Protein AF-A0A9E6AG27-F1 (afdb_monomer_lite)

Sequence (94 aa):
MASPTYLTDLNLPSNQIADVRPLASLRKLLGLNLRSNRLKDVSALASLTNLTDVFLSENQITDVSALASLTKLKLLFLKNNPLACSGTHGVVPL

Structure (mmCIF, N/CA/C/O backbone):
data_AF-A0A9E6AG27-F1
#
_entry.id   AF-A0A9E6AG27-F1
#
loop_
_atom_site.group_PDB
_atom_site.id
_atom_site.type_symbol
_atom_site.label_atom_id
_atom_site.label_alt_id
_atom_site.label_comp_id
_atom_site.label_asym_id
_atom_site.label_entity_id
_atom_site.label_seq_id
_atom_site.pdbx_PDB_ins_code
_atom_site.Cartn_x
_atom_site.Cartn_y
_atom_site.Cartn_z
_atom_site.occupancy
_atom_site.B_iso_or_equiv
_atom_site.auth_seq_id
_atom_site.auth_comp_id
_atom_site.auth_asym_id
_atom_site.auth_atom_id
_atom_site.pdbx_PDB_model_num
ATOM 1 N N . MET A 1 1 ? -13.903 -20.305 12.468 1.00 37.28 1 MET A N 1
ATOM 2 C CA . MET A 1 1 ? -14.357 -19.007 13.012 1.00 37.28 1 MET A CA 1
ATOM 3 C C . MET A 1 1 ? -13.118 -18.143 13.172 1.00 37.28 1 MET A C 1
ATOM 5 O O . MET A 1 1 ? -12.251 -18.524 13.943 1.00 37.28 1 MET A O 1
ATOM 9 N N . ALA A 1 2 ? -12.944 -17.093 12.368 1.00 47.25 2 ALA A N 1
ATOM 10 C CA . ALA A 1 2 ? -11.764 -16.236 12.479 1.00 47.25 2 ALA A CA 1
ATOM 11 C C . ALA A 1 2 ? -11.964 -15.269 13.653 1.00 47.25 2 ALA A C 1
ATOM 13 O O . ALA A 1 2 ? -12.930 -14.506 13.661 1.00 47.25 2 ALA A O 1
ATOM 14 N N . SER A 1 3 ? -11.089 -15.336 14.656 1.00 49.41 3 SER A N 1
ATOM 15 C CA . SER A 1 3 ? -11.010 -14.345 15.732 1.00 49.41 3 SER A CA 1
ATOM 16 C C . SER A 1 3 ? -10.860 -12.945 15.122 1.00 49.41 3 SER A C 1
ATOM 18 O O . SER A 1 3 ? -10.139 -12.813 14.132 1.00 49.41 3 SER A O 1
ATOM 20 N N . PRO A 1 4 ? -11.509 -11.894 15.657 1.00 56.16 4 PRO A N 1
ATOM 21 C CA . PRO A 1 4 ? -11.352 -10.551 15.114 1.00 56.16 4 PRO A CA 1
ATOM 22 C C . PRO A 1 4 ? -9.888 -10.128 15.252 1.00 56.16 4 PRO A C 1
ATOM 24 O O . PRO A 1 4 ? -9.399 -9.895 16.354 1.00 56.16 4 PRO A O 1
ATOM 27 N N . THR A 1 5 ? -9.172 -10.061 14.134 1.00 61.75 5 THR A N 1
ATOM 28 C CA . THR A 1 5 ? -7.769 -9.655 14.115 1.00 61.75 5 THR A CA 1
ATOM 29 C C . THR A 1 5 ? -7.692 -8.167 14.469 1.00 61.75 5 THR A C 1
ATOM 31 O O . THR A 1 5 ? -8.163 -7.314 13.719 1.00 61.75 5 THR A O 1
ATOM 34 N N . TYR A 1 6 ? -7.123 -7.842 15.633 1.00 83.94 6 TYR A N 1
ATOM 35 C CA . TYR A 1 6 ? -6.940 -6.468 16.133 1.00 83.94 6 TYR A CA 1
ATOM 36 C C . TYR A 1 6 ? -5.713 -5.771 15.533 1.00 83.94 6 TYR A C 1
ATOM 38 O O . TYR A 1 6 ? -5.146 -4.877 16.150 1.00 83.94 6 TYR A O 1
ATOM 46 N N . LEU A 1 7 ? -5.267 -6.196 14.352 1.00 92.75 7 LEU A N 1
ATOM 47 C CA . LEU A 1 7 ? -4.058 -5.650 13.758 1.00 92.75 7 LEU A CA 1
ATOM 48 C C . LEU A 1 7 ? -4.302 -4.200 13.326 1.00 92.75 7 LEU A C 1
ATOM 50 O O . LEU A 1 7 ? -5.186 -3.941 12.508 1.00 92.75 7 LEU A O 1
ATOM 54 N N . THR A 1 8 ? -3.525 -3.279 13.893 1.00 96.19 8 THR A N 1
ATOM 55 C CA . THR A 1 8 ? -3.551 -1.846 13.569 1.00 96.19 8 THR A CA 1
ATOM 56 C C . THR A 1 8 ? -2.435 -1.456 12.613 1.00 96.19 8 THR A C 1
ATOM 58 O O . THR A 1 8 ? -2.611 -0.542 11.820 1.00 96.19 8 THR A O 1
ATOM 61 N N . ASP A 1 9 ? -1.320 -2.180 12.619 1.00 97.44 9 ASP A N 1
ATOM 62 C CA . ASP A 1 9 ? -0.146 -1.851 11.821 1.00 97.44 9 ASP A CA 1
ATOM 63 C C . ASP A 1 9 ? 0.403 -3.117 11.170 1.00 97.44 9 ASP A C 1
ATOM 65 O O . ASP A 1 9 ? 0.600 -4.139 11.832 1.00 97.44 9 ASP A O 1
ATOM 69 N N . LEU A 1 10 ? 0.642 -3.058 9.861 1.00 97.75 10 LEU A N 1
ATOM 70 C CA . LEU A 1 10 ? 1.191 -4.171 9.093 1.00 97.75 10 LEU A CA 1
ATOM 71 C C . LEU A 1 10 ? 2.396 -3.708 8.274 1.00 97.75 10 LEU A C 1
ATOM 73 O O . LEU A 1 10 ? 2.273 -2.883 7.369 1.00 97.75 10 LEU A O 1
ATOM 77 N N . ASN A 1 11 ? 3.565 -4.268 8.587 1.00 98.38 11 ASN A N 1
ATOM 78 C CA . ASN A 1 11 ? 4.837 -3.923 7.960 1.00 98.38 11 ASN A CA 1
ATOM 79 C C . ASN A 1 11 ? 5.371 -5.111 7.147 1.00 98.38 11 ASN A C 1
ATOM 81 O O . ASN A 1 11 ? 5.854 -6.085 7.721 1.00 98.38 11 ASN A O 1
ATOM 85 N N . LEU A 1 12 ? 5.275 -5.034 5.817 1.00 98.12 12 LEU A N 1
ATOM 86 C CA . LEU A 1 12 ? 5.697 -6.076 4.871 1.00 98.12 12 LEU A CA 1
ATOM 87 C C . LEU A 1 12 ? 6.615 -5.547 3.738 1.00 98.12 12 LEU A C 1
ATOM 89 O O . LEU A 1 12 ? 6.427 -5.921 2.572 1.00 98.12 12 LEU A O 1
ATOM 93 N N . PRO A 1 13 ? 7.611 -4.682 4.015 1.00 98.31 13 PRO A N 1
ATOM 94 C CA . PRO A 1 13 ? 8.454 -4.118 2.971 1.00 98.31 13 PRO A CA 1
ATOM 95 C C . PRO A 1 13 ? 9.410 -5.165 2.388 1.00 98.31 13 PRO A C 1
ATOM 97 O O . PRO A 1 13 ? 9.776 -6.123 3.069 1.00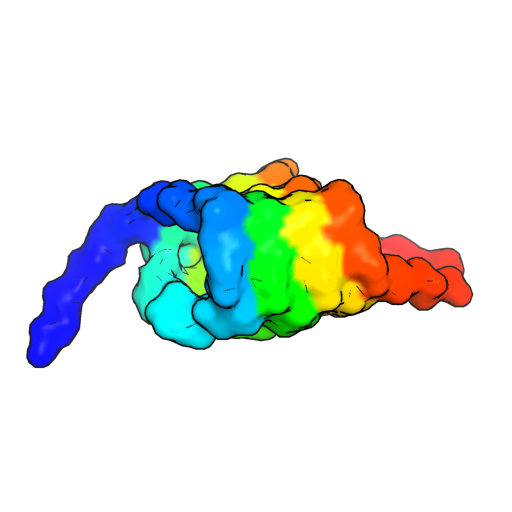 98.31 13 PRO A O 1
ATOM 100 N N . SER A 1 14 ? 9.860 -4.945 1.153 1.00 98.44 14 SER A N 1
ATOM 101 C CA . SER A 1 14 ? 10.918 -5.739 0.507 1.00 98.44 14 SER A CA 1
ATOM 102 C C . SER A 1 14 ? 10.588 -7.231 0.382 1.00 98.44 14 SER A C 1
ATOM 104 O O . SER A 1 14 ? 11.437 -8.091 0.613 1.00 98.44 14 SER A O 1
ATOM 106 N N . ASN A 1 15 ? 9.346 -7.539 0.006 1.00 98.50 15 ASN A N 1
ATOM 107 C CA . ASN A 1 15 ? 8.889 -8.897 -0.280 1.00 98.50 15 ASN A CA 1
ATOM 108 C C . ASN A 1 15 ? 8.567 -9.059 -1.777 1.00 98.50 15 ASN A C 1
ATOM 110 O O . ASN A 1 15 ? 8.862 -8.208 -2.615 1.00 98.50 15 ASN A O 1
ATOM 114 N N . GLN A 1 16 ? 7.973 -10.196 -2.140 1.00 98.25 16 GLN A N 1
ATOM 115 C CA . GLN A 1 16 ? 7.507 -10.475 -3.503 1.00 98.25 16 GLN A CA 1
ATOM 116 C C . GLN A 1 16 ? 5.975 -10.447 -3.595 1.00 98.25 16 GLN A C 1
ATOM 118 O O . GLN A 1 16 ? 5.393 -11.154 -4.417 1.00 98.25 16 GLN A O 1
ATOM 123 N N . ILE A 1 17 ? 5.314 -9.662 -2.736 1.00 98.56 17 ILE A N 1
ATOM 124 C CA . ILE A 1 17 ? 3.851 -9.611 -2.671 1.00 98.56 17 ILE A CA 1
ATOM 125 C C . ILE A 1 17 ? 3.329 -8.960 -3.950 1.00 98.56 17 ILE A C 1
ATOM 127 O O . ILE A 1 17 ? 3.696 -7.836 -4.288 1.00 98.56 17 ILE A O 1
ATOM 131 N N . ALA A 1 18 ? 2.466 -9.684 -4.655 1.00 98.00 18 ALA A N 1
ATOM 132 C CA . ALA A 1 18 ? 1.758 -9.197 -5.836 1.00 98.00 18 ALA A CA 1
ATOM 133 C C . ALA A 1 18 ? 0.236 -9.130 -5.621 1.00 98.00 18 ALA A C 1
ATOM 135 O O . ALA A 1 18 ? -0.458 -8.496 -6.408 1.00 98.00 18 ALA A O 1
ATOM 136 N N . ASP A 1 19 ? -0.273 -9.762 -4.556 1.00 98.12 19 ASP A N 1
ATOM 137 C CA . ASP A 1 19 ? -1.698 -9.858 -4.243 1.00 98.12 19 ASP A CA 1
ATOM 138 C C . ASP A 1 19 ? -1.957 -9.484 -2.779 1.00 98.12 19 ASP A C 1
ATOM 140 O O . ASP A 1 19 ? -1.411 -10.096 -1.859 1.00 98.12 19 ASP A O 1
ATOM 144 N N . VAL A 1 20 ? -2.806 -8.477 -2.579 1.00 98.06 20 VAL A N 1
ATOM 145 C CA . VAL A 1 20 ? -3.211 -7.958 -1.263 1.00 98.06 20 VAL A CA 1
ATOM 146 C C . VAL A 1 20 ? -4.684 -8.218 -0.945 1.00 98.06 20 VAL A C 1
ATOM 148 O O . VAL A 1 20 ? -5.168 -7.769 0.093 1.00 98.06 20 VAL A O 1
ATOM 151 N N . ARG A 1 21 ? -5.403 -9.001 -1.765 1.00 97.50 21 ARG A N 1
ATOM 152 C CA . ARG A 1 21 ? -6.791 -9.419 -1.481 1.00 97.50 21 ARG A CA 1
ATOM 153 C C . ARG A 1 21 ? -6.981 -10.028 -0.086 1.00 97.50 21 ARG A C 1
ATOM 155 O O . ARG A 1 21 ? -7.982 -9.692 0.549 1.00 97.50 21 ARG A O 1
ATOM 162 N N . PRO A 1 22 ? -6.047 -10.838 0.458 1.00 96.00 22 PRO A N 1
ATOM 163 C CA . PRO A 1 22 ? -6.186 -11.358 1.820 1.00 96.00 22 PRO A CA 1
ATOM 164 C C . PRO A 1 22 ? -6.269 -10.271 2.907 1.00 96.00 22 PRO A C 1
ATOM 166 O O . PRO A 1 22 ? -6.839 -10.513 3.973 1.00 96.00 22 PRO A O 1
ATOM 169 N N . LEU A 1 23 ? -5.747 -9.064 2.646 1.00 95.56 23 LEU A N 1
ATOM 170 C CA . LEU A 1 23 ? -5.741 -7.961 3.610 1.00 95.56 23 LEU A CA 1
ATOM 171 C C . LEU A 1 23 ? -7.108 -7.280 3.754 1.00 95.56 23 LEU A C 1
ATOM 173 O O . LEU A 1 23 ? -7.326 -6.606 4.755 1.00 95.56 23 LEU A O 1
ATOM 177 N N . ALA A 1 24 ? -8.052 -7.481 2.826 1.00 94.44 24 ALA A N 1
ATOM 178 C CA . ALA A 1 24 ? -9.341 -6.774 2.795 1.00 94.44 24 ALA A CA 1
ATOM 179 C C . ALA A 1 24 ? -10.201 -6.960 4.067 1.00 94.44 24 ALA A C 1
ATOM 181 O O . ALA A 1 24 ? -11.082 -6.148 4.369 1.00 94.44 24 ALA A O 1
ATOM 182 N N . SER A 1 25 ? -9.944 -8.023 4.838 1.00 94.06 25 SER A N 1
ATOM 183 C CA . SER A 1 25 ? -10.622 -8.292 6.113 1.00 94.06 25 SER A CA 1
ATOM 184 C C . SER A 1 25 ? -10.049 -7.507 7.304 1.00 94.06 25 SER A C 1
ATOM 186 O O . SER A 1 25 ? -10.726 -7.366 8.324 1.00 94.06 25 SER A O 1
ATOM 188 N N . LEU A 1 26 ? -8.848 -6.930 7.182 1.00 94.88 26 LEU A N 1
ATOM 189 C CA . LEU A 1 26 ? -8.121 -6.244 8.256 1.00 94.88 26 LEU A CA 1
ATOM 190 C C . LEU A 1 26 ? -8.580 -4.787 8.434 1.00 94.88 26 LEU A C 1
ATOM 192 O O . LEU A 1 26 ? -7.784 -3.853 8.471 1.00 94.88 26 LEU A O 1
ATOM 196 N N . ARG A 1 27 ? -9.892 -4.574 8.572 1.00 93.25 27 ARG A N 1
ATOM 197 C CA . ARG A 1 27 ? -10.540 -3.243 8.573 1.00 93.25 27 ARG A CA 1
ATOM 198 C C . ARG A 1 27 ? -10.135 -2.312 9.725 1.00 93.25 27 ARG A C 1
ATOM 200 O O . ARG A 1 27 ? -10.579 -1.166 9.766 1.00 93.25 27 ARG A O 1
ATOM 207 N N . LYS A 1 28 ? -9.342 -2.805 10.678 1.00 95.38 28 LYS A N 1
ATOM 208 C CA . LYS A 1 28 ? -8.795 -2.033 11.802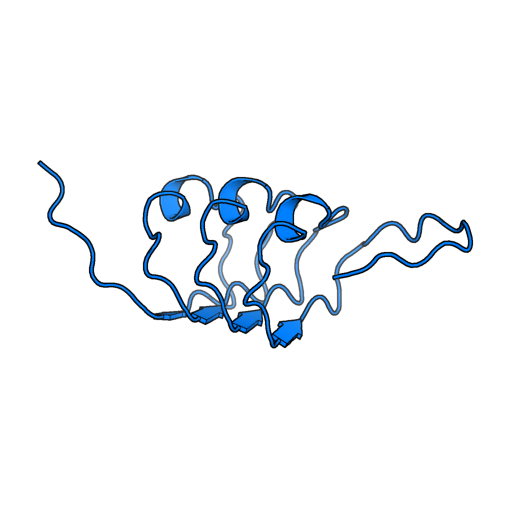 1.00 95.38 28 LYS A CA 1
ATOM 209 C C . LYS A 1 28 ? -7.388 -1.485 11.538 1.00 95.38 28 LYS A C 1
ATOM 211 O O . LYS A 1 28 ? -6.880 -0.776 12.400 1.00 95.38 28 LYS A O 1
ATOM 216 N N . LEU A 1 29 ? -6.787 -1.782 10.381 1.00 97.31 29 LEU A N 1
ATOM 217 C CA . LEU A 1 29 ? -5.486 -1.232 10.014 1.00 97.31 29 LEU A CA 1
ATOM 218 C C . LEU A 1 29 ? -5.539 0.297 9.923 1.00 97.31 29 LEU A C 1
ATOM 220 O O . LEU A 1 29 ? -6.435 0.870 9.303 1.00 97.31 29 LEU A O 1
ATOM 224 N N . LEU A 1 30 ? -4.540 0.908 10.545 1.00 98.12 30 LEU A N 1
ATOM 225 C CA . LEU A 1 30 ? -4.199 2.323 10.539 1.00 98.12 30 LEU A CA 1
ATOM 226 C C . LEU A 1 30 ? -2.937 2.532 9.689 1.00 98.12 30 LEU A C 1
ATOM 228 O O . LEU A 1 30 ? -2.927 3.389 8.809 1.00 98.12 30 LEU A O 1
ATOM 232 N N . GLY A 1 31 ? -1.915 1.692 9.883 1.00 98.38 31 GLY A N 1
ATOM 233 C CA . GLY A 1 31 ? -0.662 1.726 9.132 1.00 98.38 31 GLY A CA 1
ATOM 234 C C . GLY A 1 31 ? -0.470 0.507 8.226 1.00 98.38 31 GLY A C 1
ATOM 235 O O . GLY A 1 31 ? -0.618 -0.640 8.659 1.00 98.38 31 GLY A O 1
ATOM 236 N N . LEU A 1 32 ? -0.085 0.738 6.969 1.00 98.69 32 LEU A N 1
ATOM 237 C CA . LEU A 1 32 ? 0.255 -0.322 6.018 1.00 98.69 32 LEU A CA 1
ATOM 238 C C . LEU A 1 32 ? 1.518 0.024 5.226 1.00 98.69 32 LEU A C 1
ATOM 240 O O . LEU A 1 32 ? 1.537 0.955 4.420 1.00 98.69 32 LEU A O 1
ATOM 244 N N . ASN A 1 33 ? 2.567 -0.778 5.407 1.00 9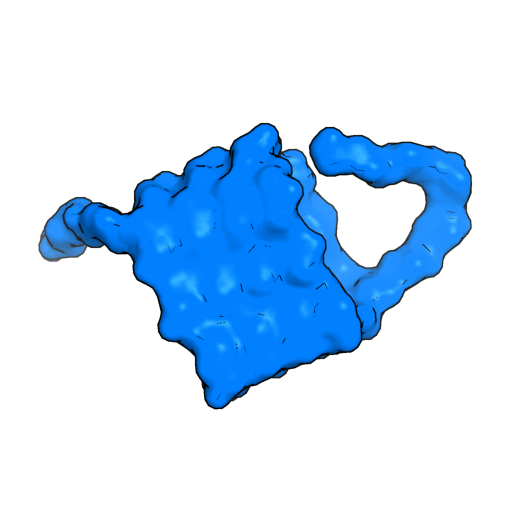8.75 33 ASN A N 1
ATOM 245 C CA . ASN A 1 33 ? 3.795 -0.666 4.631 1.00 98.75 33 ASN A CA 1
ATOM 246 C C . ASN A 1 33 ? 3.979 -1.872 3.708 1.00 98.75 33 ASN A C 1
ATOM 248 O O . ASN A 1 33 ? 4.245 -2.988 4.154 1.00 98.75 33 ASN A O 1
ATOM 252 N N . LEU A 1 34 ? 3.870 -1.610 2.409 1.00 98.81 34 LEU A N 1
ATOM 253 C CA . LEU A 1 34 ? 4.052 -2.549 1.305 1.00 98.81 34 LEU A CA 1
ATOM 254 C C . LEU A 1 34 ? 5.133 -2.051 0.330 1.00 98.81 34 LEU A C 1
ATOM 256 O O . LEU A 1 34 ? 5.148 -2.436 -0.842 1.00 98.81 34 LEU A O 1
ATOM 260 N N . ARG A 1 35 ? 6.052 -1.198 0.797 1.00 98.75 35 ARG A N 1
ATOM 261 C CA . ARG A 1 35 ? 7.167 -0.683 -0.006 1.00 98.75 35 ARG A CA 1
ATOM 262 C C . ARG A 1 35 ? 8.011 -1.820 -0.601 1.00 98.75 35 ARG A C 1
ATOM 264 O O . ARG A 1 35 ? 8.225 -2.833 0.060 1.00 98.75 35 ARG A O 1
ATOM 271 N N . SER A 1 36 ? 8.542 -1.624 -1.807 1.00 98.69 36 SER A N 1
ATOM 272 C CA . SER A 1 36 ? 9.461 -2.563 -2.471 1.00 98.69 36 SER A CA 1
ATOM 273 C C . SER A 1 36 ? 8.838 -3.958 -2.620 1.00 98.69 36 SER A C 1
ATOM 275 O O . SER A 1 36 ? 9.378 -4.953 -2.145 1.00 98.69 36 SER A O 1
ATOM 277 N N . ASN A 1 37 ? 7.663 -4.020 -3.247 1.00 98.81 37 ASN A N 1
ATOM 278 C CA . ASN A 1 37 ? 6.945 -5.257 -3.568 1.00 98.81 37 ASN A CA 1
ATOM 279 C C . ASN A 1 37 ? 6.677 -5.333 -5.087 1.00 98.81 37 ASN A C 1
ATOM 281 O O . ASN A 1 37 ? 7.360 -4.697 -5.892 1.00 98.81 37 ASN A O 1
ATOM 285 N N . ARG A 1 38 ? 5.727 -6.170 -5.520 1.00 98.56 38 ARG A N 1
ATOM 286 C CA . ARG A 1 38 ? 5.378 -6.383 -6.936 1.00 98.56 38 ARG A CA 1
ATOM 287 C C . ARG A 1 38 ? 3.913 -6.055 -7.223 1.00 98.56 38 ARG A C 1
ATOM 289 O O . ARG A 1 38 ? 3.310 -6.649 -8.117 1.00 98.56 38 ARG A O 1
ATOM 296 N N . LEU A 1 39 ? 3.331 -5.140 -6.451 1.00 98.50 39 LEU A N 1
ATOM 297 C CA . LEU A 1 39 ? 1.925 -4.773 -6.577 1.00 98.50 39 LEU A CA 1
ATOM 298 C C . LEU A 1 39 ? 1.683 -4.034 -7.886 1.00 98.50 39 LEU A C 1
ATOM 300 O O . LEU A 1 39 ? 2.434 -3.129 -8.236 1.00 98.50 39 LEU A O 1
ATOM 304 N N . LYS A 1 40 ? 0.610 -4.416 -8.574 1.00 97.44 40 LYS A N 1
ATOM 305 C CA . LYS A 1 40 ? 0.077 -3.708 -9.747 1.00 97.44 40 LYS A CA 1
ATOM 306 C C . LYS A 1 40 ? -1.310 -3.146 -9.472 1.00 97.44 40 LYS A C 1
ATOM 308 O O . LYS A 1 40 ? -1.628 -2.052 -9.918 1.00 97.44 40 LYS A O 1
ATOM 313 N N . ASP A 1 41 ? -2.095 -3.902 -8.712 1.00 96.75 41 ASP A N 1
ATOM 314 C CA . ASP A 1 41 ? -3.451 -3.573 -8.309 1.00 96.75 41 ASP A CA 1
ATOM 315 C C . ASP A 1 41 ? -3.517 -3.403 -6.785 1.00 96.75 41 ASP A C 1
ATOM 317 O O . ASP A 1 41 ? -3.016 -4.238 -6.026 1.00 96.75 41 ASP A O 1
ATOM 321 N N . VAL A 1 42 ? -4.132 -2.305 -6.351 1.00 97.69 42 VAL A N 1
ATOM 322 C CA . VAL A 1 42 ? -4.371 -1.960 -4.942 1.00 97.69 42 VAL A CA 1
ATOM 323 C C . VAL A 1 42 ? -5.862 -1.853 -4.614 1.00 97.69 42 VAL A C 1
ATOM 325 O O . VAL A 1 42 ? -6.224 -1.389 -3.535 1.00 97.69 42 VAL A O 1
ATOM 328 N N . SER A 1 43 ? -6.741 -2.318 -5.506 1.00 97.00 43 SER A N 1
ATOM 329 C CA . SER A 1 43 ? -8.199 -2.261 -5.361 1.00 97.00 43 SER A CA 1
ATOM 330 C C . SER A 1 43 ? -8.712 -2.904 -4.076 1.00 97.00 43 SER A C 1
ATOM 332 O O . SER A 1 43 ? -9.624 -2.383 -3.434 1.00 97.00 43 SER A O 1
ATOM 334 N N . ALA A 1 44 ? -8.068 -3.981 -3.626 1.00 96.81 44 ALA A N 1
ATOM 335 C CA . ALA A 1 44 ? -8.417 -4.645 -2.374 1.00 96.81 44 ALA A CA 1
ATOM 336 C C . ALA A 1 44 ? -8.184 -3.778 -1.121 1.00 96.81 44 ALA A C 1
ATOM 338 O O . ALA A 1 44 ? -8.720 -4.095 -0.058 1.00 96.81 44 ALA A O 1
ATOM 339 N N . LEU A 1 45 ? -7.408 -2.692 -1.220 1.00 97.94 45 LEU A N 1
ATOM 340 C CA . LEU A 1 45 ? -7.180 -1.770 -0.107 1.00 97.94 45 LEU A CA 1
ATOM 341 C C . LEU A 1 45 ? -8.355 -0.801 0.104 1.00 97.94 45 LEU A C 1
ATOM 343 O O . LEU A 1 45 ? -8.467 -0.233 1.187 1.00 97.94 45 LEU A O 1
ATOM 347 N N . ALA A 1 46 ? -9.270 -0.658 -0.864 1.00 96.88 46 ALA A N 1
ATOM 348 C CA . ALA A 1 46 ? -10.389 0.292 -0.812 1.00 96.88 46 ALA A CA 1
ATOM 349 C C . ALA A 1 46 ? -11.334 0.089 0.390 1.00 96.88 46 ALA A C 1
ATOM 351 O O . ALA A 1 46 ? -12.008 1.026 0.824 1.00 96.88 46 ALA A O 1
ATOM 352 N N . SER A 1 47 ? -11.393 -1.130 0.945 1.00 96.12 47 SER A N 1
ATOM 353 C CA . SER A 1 47 ? -12.206 -1.452 2.126 1.00 96.12 47 SER A CA 1
ATOM 354 C C . SER A 1 47 ? -11.524 -1.138 3.461 1.00 96.12 47 SER A C 1
ATOM 356 O O . SER A 1 47 ? -12.153 -1.280 4.512 1.00 96.12 47 SER A O 1
ATOM 358 N N . LEU A 1 48 ? -10.249 -0.740 3.454 1.00 97.19 48 LEU A N 1
ATOM 359 C CA . LEU A 1 48 ? -9.456 -0.439 4.649 1.00 97.19 48 LEU A CA 1
ATOM 360 C C . LEU A 1 48 ? -9.581 1.041 5.031 1.00 97.19 48 LEU A C 1
ATOM 362 O O . LEU A 1 48 ? -8.597 1.751 5.206 1.00 97.19 48 LEU A O 1
ATOM 366 N N . THR A 1 49 ? -10.817 1.510 5.193 1.00 97.19 49 THR A N 1
ATOM 367 C CA . THR A 1 49 ? -11.176 2.931 5.369 1.00 97.19 49 THR A CA 1
ATOM 368 C C . THR A 1 49 ? -10.650 3.583 6.657 1.00 97.19 49 THR A C 1
ATOM 370 O O . THR A 1 49 ? -10.915 4.757 6.904 1.00 97.19 49 THR A O 1
ATOM 373 N N . ASN A 1 50 ? -9.954 2.830 7.514 1.00 97.50 50 ASN A N 1
ATOM 374 C CA . ASN A 1 50 ? -9.286 3.348 8.708 1.00 97.50 50 ASN A CA 1
ATOM 375 C C . ASN A 1 50 ? -7.801 3.672 8.495 1.00 97.50 50 ASN A C 1
ATOM 377 O O . ASN A 1 50 ? -7.204 4.248 9.401 1.00 97.50 50 ASN A O 1
ATOM 381 N N . LEU A 1 51 ? -7.232 3.353 7.326 1.00 98.38 51 LEU A N 1
ATOM 382 C CA . LEU A 1 51 ? -5.835 3.646 7.022 1.00 98.38 51 LEU A CA 1
ATOM 383 C C . LEU A 1 51 ? -5.554 5.149 7.105 1.00 98.38 51 LEU A C 1
ATOM 385 O O . LEU A 1 51 ? -6.242 5.966 6.491 1.00 98.38 51 LEU A O 1
ATOM 389 N N . THR A 1 52 ? -4.512 5.486 7.853 1.00 98.56 52 THR A N 1
ATOM 390 C CA . THR A 1 52 ? -3.950 6.830 7.976 1.00 98.56 52 THR A CA 1
ATOM 391 C C . THR A 1 52 ? -2.622 6.940 7.240 1.00 98.56 52 THR A C 1
ATOM 393 O O . THR A 1 52 ? -2.332 7.998 6.682 1.00 98.56 52 THR A O 1
ATOM 396 N N . ASP A 1 53 ? -1.851 5.851 7.173 1.00 98.56 53 ASP A N 1
ATOM 397 C CA . ASP A 1 53 ? -0.488 5.856 6.645 1.00 98.56 53 ASP A CA 1
ATOM 398 C C . ASP A 1 53 ? -0.262 4.661 5.714 1.00 98.56 53 ASP A C 1
ATOM 400 O O . ASP A 1 53 ? -0.327 3.500 6.131 1.00 98.56 53 ASP A O 1
ATOM 404 N N . VAL A 1 54 ? 0.006 4.942 4.435 1.00 98.56 54 VAL A N 1
ATOM 405 C CA . VAL A 1 54 ? 0.190 3.915 3.402 1.00 98.56 54 VAL A CA 1
ATOM 406 C C . VAL A 1 54 ? 1.486 4.145 2.628 1.00 98.56 54 VAL A C 1
ATOM 408 O O . VAL A 1 54 ? 1.677 5.163 1.957 1.00 98.56 54 VAL A O 1
ATOM 411 N N . PHE A 1 55 ? 2.372 3.151 2.675 1.00 98.75 55 PHE A N 1
ATOM 412 C CA . PHE A 1 55 ? 3.641 3.149 1.950 1.00 98.75 55 PHE A CA 1
ATOM 413 C C . PHE A 1 55 ? 3.602 2.103 0.834 1.00 98.75 55 PHE A C 1
ATOM 415 O O . PHE A 1 55 ? 3.654 0.902 1.092 1.00 98.75 55 PHE A O 1
ATOM 422 N N . LEU A 1 56 ? 3.527 2.570 -0.412 1.00 98.56 56 LEU A N 1
ATOM 423 C CA . LEU A 1 56 ? 3.431 1.760 -1.633 1.00 98.56 56 LEU A CA 1
ATOM 424 C C . LEU A 1 56 ? 4.580 2.039 -2.615 1.00 98.56 56 LEU A C 1
ATOM 426 O O . LEU A 1 56 ? 4.547 1.576 -3.756 1.00 98.56 56 LEU A O 1
ATOM 430 N N . SER A 1 57 ? 5.606 2.782 -2.195 1.00 98.62 57 SER A N 1
ATOM 431 C CA . SER A 1 57 ? 6.775 3.086 -3.024 1.00 98.62 57 SER A CA 1
ATOM 432 C C . SER A 1 57 ? 7.450 1.824 -3.566 1.00 98.62 57 SER A C 1
ATOM 434 O O . SER A 1 57 ? 7.439 0.790 -2.904 1.00 98.62 57 SER A O 1
ATOM 436 N N . GLU A 1 58 ? 8.102 1.927 -4.725 1.00 98.56 58 GLU A N 1
ATOM 437 C CA . GLU A 1 58 ? 8.840 0.821 -5.359 1.00 98.56 58 GLU A CA 1
ATOM 438 C C . GLU A 1 58 ? 7.943 -0.403 -5.627 1.00 98.56 58 GLU A C 1
ATOM 440 O O . GLU A 1 58 ? 8.227 -1.522 -5.207 1.00 98.56 58 GLU A O 1
ATOM 445 N N . ASN A 1 59 ? 6.829 -0.171 -6.317 1.00 98.75 59 ASN A N 1
ATOM 446 C CA . ASN A 1 59 ? 5.933 -1.210 -6.820 1.00 98.75 59 ASN A CA 1
ATOM 447 C C . ASN A 1 59 ? 5.724 -1.015 -8.339 1.00 98.75 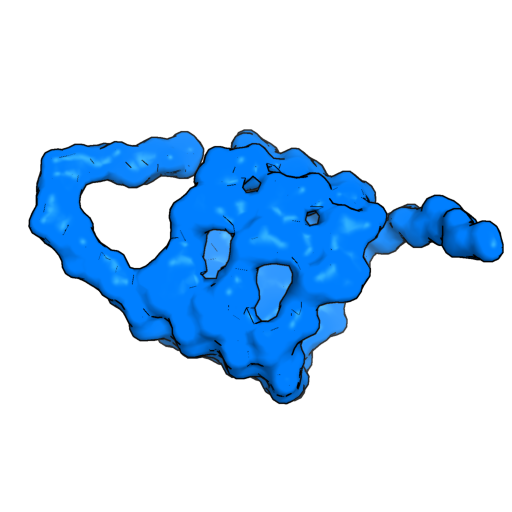59 ASN A C 1
ATOM 449 O O . ASN A 1 59 ? 6.479 -0.308 -9.007 1.00 98.75 59 ASN A O 1
ATOM 453 N N . GLN A 1 60 ? 4.733 -1.690 -8.916 1.00 98.19 60 GLN A N 1
ATOM 454 C CA . GLN A 1 60 ? 4.378 -1.644 -10.339 1.00 98.19 60 GLN A CA 1
ATOM 455 C C . GLN A 1 60 ? 2.948 -1.106 -10.533 1.00 98.19 60 GLN A C 1
ATOM 457 O O . GLN A 1 60 ? 2.256 -1.499 -11.471 1.00 98.19 60 GLN A O 1
ATOM 462 N N . ILE A 1 61 ? 2.493 -0.239 -9.625 1.00 97.50 61 ILE A N 1
ATOM 463 C CA . ILE A 1 61 ? 1.130 0.297 -9.601 1.00 97.50 61 ILE A CA 1
ATOM 464 C C . ILE A 1 61 ? 0.976 1.343 -10.704 1.00 97.50 61 ILE A C 1
ATOM 466 O O . ILE A 1 61 ? 1.782 2.267 -10.809 1.00 97.50 61 ILE A O 1
ATOM 470 N N . THR A 1 62 ? -0.072 1.208 -11.511 1.00 95.50 62 THR A N 1
ATOM 471 C CA . THR A 1 62 ? -0.377 2.142 -12.608 1.00 95.50 62 THR A CA 1
ATOM 472 C C . THR A 1 62 ? -1.584 3.027 -12.316 1.00 95.50 62 THR A C 1
ATOM 474 O O . THR A 1 62 ? -1.687 4.107 -12.892 1.00 95.50 62 THR A O 1
ATOM 477 N N . ASP A 1 63 ? -2.468 2.584 -11.417 1.00 94.44 63 ASP A N 1
ATOM 478 C CA . ASP A 1 63 ? -3.684 3.280 -11.001 1.00 94.44 63 ASP A CA 1
ATOM 479 C C . ASP A 1 63 ? -3.885 3.145 -9.481 1.00 94.44 63 ASP A C 1
ATOM 481 O O . ASP A 1 63 ? -3.688 2.078 -8.899 1.00 94.44 63 ASP A O 1
ATOM 485 N N . VAL A 1 64 ? -4.271 4.248 -8.844 1.00 95.69 64 VAL A N 1
ATOM 486 C CA . VAL A 1 64 ? -4.563 4.354 -7.406 1.00 95.69 64 VAL A CA 1
ATOM 487 C C . VAL A 1 64 ? -5.965 4.902 -7.136 1.00 95.69 64 VAL A C 1
ATOM 489 O O . VAL A 1 64 ? -6.277 5.238 -5.997 1.00 95.69 64 VAL A O 1
ATOM 492 N N . SER A 1 65 ? -6.828 4.968 -8.152 1.00 94.62 65 SER A N 1
ATOM 493 C CA . SER A 1 65 ? -8.223 5.419 -8.053 1.00 94.62 65 SER A CA 1
ATOM 494 C C . SER A 1 65 ? -8.998 4.712 -6.937 1.00 94.62 65 SER A C 1
ATOM 496 O O . SER A 1 65 ? -9.782 5.334 -6.224 1.00 94.62 65 SER A O 1
ATOM 498 N N . ALA A 1 66 ? -8.707 3.432 -6.698 1.00 94.75 66 ALA A N 1
ATOM 499 C CA . ALA A 1 66 ? -9.303 2.662 -5.612 1.00 94.75 66 ALA A CA 1
ATOM 500 C C . ALA A 1 66 ? -8.968 3.178 -4.198 1.00 94.75 66 ALA A C 1
ATOM 502 O O . ALA A 1 66 ? -9.659 2.824 -3.245 1.00 94.75 66 ALA A O 1
ATOM 503 N N . LEU A 1 67 ? -7.928 4.003 -4.040 1.00 96.19 67 LEU A N 1
ATOM 504 C CA . LEU A 1 67 ? -7.569 4.612 -2.758 1.00 96.19 67 LEU A CA 1
ATOM 505 C C . LEU A 1 67 ? -8.385 5.881 -2.455 1.00 96.19 67 LEU A C 1
ATOM 507 O O . LEU A 1 67 ? -8.319 6.374 -1.334 1.00 96.19 67 LEU A O 1
ATOM 511 N N . ALA A 1 68 ? -9.190 6.385 -3.400 1.00 94.62 68 ALA A N 1
ATOM 512 C CA . ALA A 1 68 ? -10.007 7.589 -3.212 1.00 94.62 68 ALA A CA 1
ATOM 513 C C . ALA A 1 68 ? -11.067 7.449 -2.099 1.00 94.62 68 ALA A C 1
ATOM 515 O O . ALA A 1 68 ? -11.535 8.442 -1.553 1.00 94.62 68 ALA A O 1
ATOM 516 N N . SER A 1 69 ? -11.446 6.223 -1.720 1.00 93.88 69 SER A N 1
ATOM 517 C CA . SER A 1 69 ? -12.354 5.977 -0.589 1.00 93.88 69 SER A CA 1
ATOM 518 C C . SER A 1 69 ? -11.679 6.095 0.785 1.00 93.88 69 SER A C 1
ATOM 520 O O . SER A 1 69 ? -12.369 6.063 1.810 1.00 93.88 69 SER A O 1
ATOM 522 N N . LEU A 1 70 ? -10.347 6.208 0.845 1.00 97.19 70 LEU A N 1
ATOM 523 C CA . LEU A 1 70 ? -9.572 6.245 2.087 1.00 97.19 70 LEU A CA 1
ATOM 524 C C . LEU A 1 70 ? -9.535 7.663 2.674 1.00 97.19 70 LEU A C 1
ATOM 526 O O . LEU A 1 70 ? -8.482 8.272 2.822 1.00 97.19 70 LEU A O 1
ATOM 530 N N . THR A 1 71 ? -10.697 8.178 3.070 1.00 96.50 71 THR A N 1
ATOM 531 C CA . THR A 1 71 ? -10.882 9.570 3.532 1.00 96.50 71 THR A CA 1
ATOM 532 C C . THR A 1 71 ? -10.124 9.942 4.814 1.00 96.50 71 THR A C 1
ATOM 534 O O . THR A 1 71 ? -10.072 11.112 5.184 1.00 96.50 71 THR A O 1
ATOM 537 N N . LYS A 1 72 ? -9.541 8.963 5.519 1.00 98.12 72 LYS A N 1
ATOM 538 C CA . LYS A 1 72 ? -8.698 9.175 6.709 1.00 98.12 72 LYS A CA 1
ATOM 539 C C . LYS A 1 72 ? -7.199 9.197 6.402 1.00 98.12 72 LYS A C 1
ATOM 541 O O . LYS A 1 72 ? -6.407 9.394 7.327 1.00 98.12 72 LYS A O 1
ATOM 546 N N . LEU A 1 73 ? -6.814 8.988 5.144 1.00 97.50 73 LEU A N 1
ATOM 547 C CA . LEU A 1 73 ? -5.425 8.896 4.727 1.00 97.50 73 LEU A CA 1
ATOM 548 C C . LEU A 1 73 ? -4.729 10.248 4.912 1.00 97.50 73 LEU A C 1
ATOM 550 O O . LEU A 1 73 ? -5.170 11.274 4.401 1.00 97.50 73 LEU A O 1
ATOM 554 N N . LYS A 1 74 ? -3.634 10.241 5.666 1.00 97.88 74 LYS A N 1
ATOM 555 C CA . LYS A 1 74 ? -2.797 11.415 5.935 1.00 97.88 74 LYS A CA 1
ATOM 556 C C . LYS A 1 74 ? -1.507 11.361 5.136 1.00 97.88 74 LYS A C 1
ATOM 558 O O . LYS A 1 74 ? -1.048 12.392 4.655 1.00 97.88 74 LYS A O 1
ATOM 563 N N . LEU A 1 75 ? -0.933 10.166 4.998 1.00 97.81 75 LEU A N 1
ATOM 564 C CA . LEU A 1 75 ? 0.315 9.934 4.283 1.00 97.81 75 LEU A CA 1
ATOM 565 C C . LEU A 1 75 ? 0.137 8.838 3.233 1.00 97.81 75 LEU A C 1
ATOM 567 O O . LEU A 1 75 ? -0.270 7.717 3.542 1.00 97.81 75 LEU A O 1
ATOM 571 N N . LEU A 1 76 ? 0.502 9.161 1.992 1.00 97.62 76 LEU A N 1
ATOM 572 C CA . LEU A 1 76 ? 0.523 8.231 0.869 1.00 97.62 76 LEU A CA 1
ATOM 573 C C . LEU A 1 76 ? 1.848 8.358 0.118 1.00 97.62 76 LEU A C 1
ATOM 575 O O . LEU A 1 76 ? 2.118 9.371 -0.526 1.00 97.62 76 LEU A O 1
ATOM 579 N N . PHE A 1 77 ? 2.673 7.316 0.180 1.00 97.94 77 PHE A N 1
ATOM 580 C CA . PHE A 1 77 ? 3.947 7.268 -0.537 1.00 97.94 77 PHE A CA 1
ATOM 581 C C . PHE A 1 77 ? 3.852 6.333 -1.740 1.00 97.94 77 PHE A C 1
ATOM 583 O O . PHE A 1 77 ? 3.716 5.123 -1.579 1.00 97.94 77 PHE A O 1
ATOM 590 N N . LEU A 1 78 ? 3.966 6.901 -2.942 1.00 96.94 78 LEU A N 1
ATOM 591 C CA . LEU A 1 78 ? 3.832 6.187 -4.220 1.00 96.94 78 LEU A CA 1
ATOM 592 C C . LEU A 1 78 ? 5.079 6.274 -5.110 1.00 96.94 78 LEU A C 1
ATOM 594 O O . LEU A 1 78 ? 5.043 5.852 -6.264 1.00 96.94 78 LEU A O 1
ATOM 598 N N . LYS A 1 79 ? 6.190 6.820 -4.602 1.00 96.81 79 LYS A N 1
ATOM 599 C CA . LYS A 1 79 ? 7.413 7.043 -5.387 1.00 96.81 79 LYS A CA 1
ATOM 600 C C . LYS A 1 79 ? 7.872 5.750 -6.075 1.00 96.81 79 LYS A C 1
ATOM 602 O O . LYS A 1 79 ? 7.796 4.678 -5.484 1.00 96.81 79 LYS A O 1
ATOM 607 N N . ASN A 1 80 ? 8.416 5.855 -7.287 1.00 97.44 80 ASN A N 1
ATOM 608 C CA . ASN A 1 80 ? 8.884 4.705 -8.070 1.00 97.44 80 ASN A CA 1
ATOM 609 C C . ASN A 1 80 ? 7.760 3.687 -8.349 1.00 97.44 80 ASN A C 1
ATOM 611 O O . ASN A 1 80 ? 7.949 2.487 -8.173 1.00 97.44 80 ASN A O 1
ATOM 615 N N . ASN A 1 81 ? 6.597 4.185 -8.768 1.00 97.62 81 ASN A N 1
ATOM 616 C CA . ASN A 1 81 ? 5.550 3.408 -9.423 1.00 97.62 81 ASN A CA 1
ATOM 617 C C . ASN A 1 81 ? 5.327 3.968 -10.836 1.00 97.62 81 ASN A C 1
ATOM 619 O O . ASN A 1 81 ? 5.435 5.185 -11.017 1.00 97.62 81 ASN A O 1
ATOM 623 N N . PRO A 1 82 ? 5.001 3.128 -11.828 1.00 96.50 82 PRO A N 1
ATOM 624 C CA . PRO A 1 82 ? 4.692 3.550 -13.192 1.00 96.50 82 PRO A CA 1
ATOM 625 C C . PRO A 1 82 ? 3.269 4.133 -13.298 1.00 96.50 82 PRO A C 1
ATOM 627 O O . PRO A 1 82 ? 2.482 3.706 -14.142 1.00 96.50 82 PRO A O 1
ATOM 630 N N . LEU A 1 83 ? 2.919 5.087 -12.429 1.00 91.06 83 LEU A N 1
ATOM 631 C CA . LEU A 1 83 ? 1.604 5.727 -12.446 1.00 91.06 83 LEU A CA 1
ATOM 632 C C . LEU A 1 83 ? 1.391 6.411 -13.794 1.00 91.06 83 LEU A C 1
ATOM 634 O O . LEU A 1 83 ? 2.220 7.211 -14.237 1.00 91.06 83 LEU A O 1
ATOM 638 N N . ALA A 1 84 ? 0.275 6.097 -14.445 1.00 79.81 84 ALA A N 1
ATOM 639 C CA . ALA A 1 84 ? -0.088 6.779 -15.670 1.00 79.81 84 ALA A CA 1
ATOM 640 C C . ALA A 1 84 ? -0.477 8.221 -15.319 1.00 79.81 84 ALA A C 1
ATOM 642 O O . ALA A 1 84 ? -1.509 8.463 -14.695 1.00 79.81 84 ALA A O 1
ATOM 643 N N . CYS A 1 85 ? 0.338 9.196 -15.722 1.00 56.41 85 CYS A N 1
ATOM 644 C CA . CYS A 1 85 ? -0.081 10.592 -15.718 1.00 56.41 85 CYS A CA 1
ATOM 645 C C . CYS A 1 85 ? -1.143 10.771 -16.811 1.00 56.41 85 CYS A C 1
ATOM 647 O O . CYS A 1 85 ? -0.809 11.092 -17.952 1.00 56.41 85 CYS A O 1
ATOM 649 N N . SER A 1 86 ? -2.424 10.553 -16.501 1.00 55.78 86 SER A N 1
ATOM 650 C CA . SER A 1 86 ? -3.497 11.000 -17.388 1.00 55.78 86 SER A CA 1
ATOM 651 C C . SER A 1 86 ? -3.574 12.523 -17.293 1.00 55.78 86 SER A C 1
ATOM 653 O O . SER A 1 86 ? -4.194 13.086 -16.391 1.00 55.78 86 SER A O 1
ATOM 655 N N . GLY A 1 87 ? -2.867 13.202 -18.194 1.00 45.94 87 GLY A N 1
ATOM 656 C CA . GLY A 1 87 ? -2.939 14.644 -18.343 1.00 45.94 87 GLY A CA 1
ATOM 657 C C . GLY A 1 87 ? -4.324 15.076 -18.812 1.00 45.94 87 GLY A C 1
ATOM 658 O O . GLY A 1 87 ? -4.575 15.131 -20.007 1.00 45.94 87 GLY A O 1
ATOM 659 N N . THR A 1 88 ? -5.186 15.456 -17.875 1.00 39.81 88 THR A N 1
ATOM 660 C CA . THR A 1 88 ? -6.177 16.517 -18.070 1.00 39.81 88 THR A CA 1
ATOM 661 C C . THR A 1 88 ? -6.254 17.309 -16.777 1.00 39.81 88 THR A C 1
ATOM 663 O O . THR A 1 88 ? -6.512 16.748 -15.716 1.00 39.81 88 THR A O 1
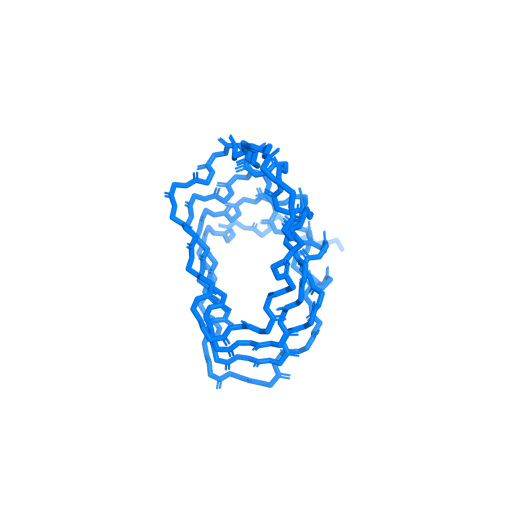ATOM 666 N N . HIS A 1 89 ? -5.986 18.610 -16.867 1.00 45.62 89 HIS A N 1
ATOM 667 C CA . HIS A 1 89 ? -6.204 19.571 -15.794 1.00 45.62 89 HIS A CA 1
ATOM 668 C C . HIS A 1 89 ? -7.598 19.382 -15.195 1.00 45.62 89 HIS A C 1
ATOM 670 O O . HIS A 1 89 ? -8.607 19.604 -15.857 1.00 45.62 89 HIS A O 1
ATOM 676 N N . GLY A 1 90 ? -7.638 18.973 -13.939 1.00 43.31 90 GLY A N 1
ATOM 677 C CA . GLY A 1 90 ? -8.870 18.728 -13.218 1.00 43.31 90 GLY A CA 1
ATOM 678 C C . GLY A 1 90 ? -8.496 17.953 -11.983 1.00 43.31 90 GLY A C 1
ATOM 679 O O . GLY A 1 90 ? -8.399 16.738 -12.046 1.00 43.31 90 GLY A O 1
ATOM 680 N N . VAL A 1 91 ? -8.151 18.703 -10.933 1.00 40.41 91 VAL A N 1
ATOM 681 C CA . VAL A 1 91 ? -8.086 18.29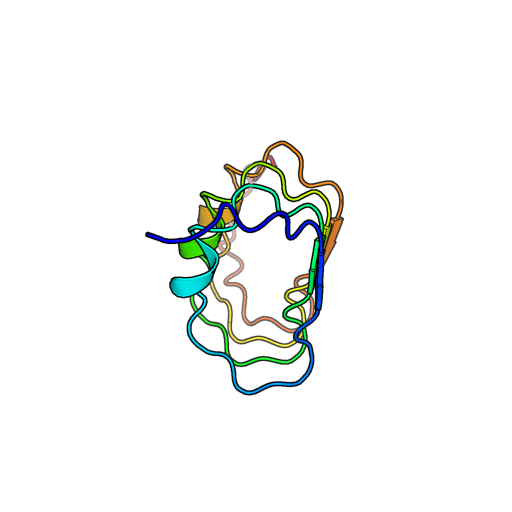0 -9.525 1.00 40.41 91 VAL A CA 1
ATOM 682 C C . VAL A 1 91 ? -8.481 16.824 -9.344 1.00 40.41 91 VAL A C 1
ATOM 684 O O . VAL A 1 91 ? -9.652 16.495 -9.484 1.00 40.41 91 VAL A O 1
ATOM 687 N N . VAL A 1 92 ? -7.517 15.953 -9.047 1.00 42.00 92 VAL A N 1
ATOM 688 C CA . VAL A 1 92 ? -7.830 14.704 -8.350 1.00 42.00 92 VAL A CA 1
ATOM 689 C C . VAL A 1 92 ? -7.937 15.126 -6.890 1.00 42.00 92 VAL A C 1
ATOM 691 O O . VAL A 1 92 ? -6.895 15.409 -6.291 1.00 42.00 92 VAL A O 1
ATOM 694 N N . PRO A 1 93 ? -9.143 15.295 -6.318 1.00 39.62 93 PRO A N 1
ATOM 695 C CA . PRO A 1 93 ? -9.236 15.482 -4.888 1.00 39.62 93 PRO A CA 1
ATOM 696 C C . PRO A 1 93 ? -8.905 14.125 -4.267 1.00 39.62 93 PRO A C 1
ATOM 698 O O . PRO A 1 93 ? -9.466 13.099 -4.658 1.00 39.62 93 PRO A O 1
ATOM 701 N N . LEU A 1 94 ? -7.962 14.130 -3.332 1.00 45.16 94 LEU A N 1
ATOM 702 C CA . LEU A 1 94 ? -8.044 13.187 -2.224 1.00 45.16 94 LEU A CA 1
ATOM 703 C C . LEU A 1 94 ? -9.265 13.551 -1.369 1.00 45.16 94 LEU A C 1
ATOM 705 O O . LEU A 1 94 ? -9.557 14.768 -1.271 1.00 45.16 94 LEU A O 1
#

Secondary structure (DSSP, 8-state):
--------EEE--SS-----GGGGG-TT-SEEE--SS--S--GGGGG-TT--EEE--SS-----GGGGG-TT--EEE--S---------S----

pLDDT: mean 88.82, std 18.61, range [37.28, 98.81]

Foldseek 3Di:
DDDQPQDQEDADEQDADADDLVCLSNLNHQYDAHHQYAHQDPLSCLNNLNHQEYHHHNYAHQDDVSCLSNVNHNYDHHHHYNHDPPDDPDDPDD

Radius of gyration: 13.34 Å; chains: 1; bounding box: 25×39×34 Å